Protein AF-A0A7S4FLF6-F1 (afdb_monomer)

Organism: NCBI:txid73025

InterPro domains:
  IPR006153 Cation/H+ exchanger, transmembrane domain [PF00999] (18-128)
  IPR018422 Cation/H+ exchanger, CPA1 family [PTHR10110] (11-128)

Foldseek 3Di:
DVVVVVVVVVVVVVVVVPDVVCCVPPVVVVVLVVLVVVADPVLCVVCVVVLCCCQPVVLVVQLQVQLVVVVVVCVVVVVPDDDDSVVSSVVSLVVQQDDCVVVLVVCVVVVHDPNVSNSVSSNNSSSD

Radius of gyration: 19.95 Å; Cα contacts (8 Å, |Δi|>4): 88; chains: 1; bounding box: 39×51×46 Å

Nearest PDB structures (foldseek):
  8otw-assembly1_B  TM=8.624E-01  e=2.888E-06  Strongylocentrotus purpuratus
  8pd7-assembly1_A  TM=8.657E-01  e=3.225E-06  Strongylocentrotus purpuratus
  8otx-assembly1_B  TM=8.627E-01  e=4.252E-06  Strongylocentrotus purpuratus
  8otw-assembly1_A  TM=8.252E-01  e=3.052E-06  Strongylocentrotus purpuratus
  8j2m-assembly1_B  TM=8.891E-01  e=2.113E-05  Oryza sativa Japonica Group

Structure (mmCIF, N/CA/C/O backbone):
data_AF-A0A7S4FLF6-F1
#
_entry.id   AF-A0A7S4FLF6-F1
#
loop_
_atom_site.group_PDB
_atom_site.id
_atom_site.type_symbol
_atom_site.label_atom_id
_atom_site.label_alt_id
_atom_site.label_comp_id
_atom_site.label_asym_id
_atom_site.label_entity_id
_atom_site.label_seq_id
_atom_site.pdbx_PDB_ins_code
_atom_site.Cartn_x
_atom_site.Cartn_y
_atom_site.Cartn_z
_atom_site.occupancy
_atom_site.B_iso_or_equiv
_atom_site.auth_seq_id
_atom_site.auth_comp_id
_atom_site.auth_asym_id
_atom_site.auth_atom_id
_atom_site.pdbx_PDB_model_num
ATOM 1 N N . ALA A 1 1 ? 8.306 -40.376 -17.364 1.00 55.12 1 ALA A N 1
ATOM 2 C CA . ALA A 1 1 ? 8.988 -39.119 -16.984 1.00 55.12 1 ALA A CA 1
ATOM 3 C C . ALA A 1 1 ? 8.589 -37.938 -17.880 1.00 55.12 1 ALA A C 1
ATOM 5 O O . ALA A 1 1 ? 8.041 -36.980 -17.362 1.00 55.12 1 ALA A O 1
ATOM 6 N N . ALA A 1 2 ? 8.777 -37.993 -19.208 1.00 54.41 2 ALA A N 1
ATOM 7 C CA . ALA A 1 2 ? 8.429 -36.872 -20.104 1.00 54.41 2 ALA A CA 1
ATOM 8 C C . ALA A 1 2 ? 6.914 -36.569 -20.203 1.00 54.41 2 ALA A C 1
ATOM 10 O O . ALA A 1 2 ? 6.524 -35.409 -20.292 1.00 54.41 2 ALA A O 1
ATOM 11 N N . LEU A 1 3 ? 6.058 -37.597 -20.119 1.00 53.78 3 LEU A N 1
ATOM 12 C CA . LEU A 1 3 ? 4.597 -37.435 -20.177 1.00 53.78 3 LEU A CA 1
ATOM 13 C C . LEU A 1 3 ? 3.994 -36.788 -18.915 1.00 53.78 3 LEU A C 1
ATOM 15 O O . LEU A 1 3 ? 3.046 -36.024 -19.046 1.00 53.78 3 LEU A O 1
ATOM 19 N N . SER A 1 4 ? 4.564 -37.001 -17.718 1.00 56.06 4 SER A N 1
ATOM 20 C CA . SER A 1 4 ? 4.052 -36.332 -16.503 1.00 56.06 4 SER A CA 1
ATOM 21 C C . SER A 1 4 ? 4.419 -34.844 -16.482 1.00 56.06 4 SER A C 1
ATOM 23 O O . SER A 1 4 ? 3.620 -34.020 -16.053 1.00 56.06 4 SER A O 1
ATOM 25 N N . LYS A 1 5 ? 5.581 -34.486 -17.048 1.00 57.91 5 LYS A N 1
ATOM 26 C CA . LYS A 1 5 ? 6.014 -33.093 -17.231 1.00 57.91 5 LYS A CA 1
ATOM 27 C C . LYS A 1 5 ? 5.108 -32.330 -18.207 1.00 57.91 5 LYS A C 1
ATOM 29 O O . LYS A 1 5 ? 4.862 -31.148 -18.016 1.00 57.91 5 LYS A O 1
ATOM 34 N N . SER A 1 6 ? 4.578 -33.007 -19.232 1.00 60.50 6 SER A N 1
ATOM 35 C CA . SER A 1 6 ? 3.618 -32.422 -20.182 1.00 60.50 6 SER A CA 1
ATOM 36 C C . SER A 1 6 ? 2.247 -32.152 -19.559 1.00 60.50 6 SER A C 1
ATOM 38 O O . SER A 1 6 ? 1.604 -31.185 -19.963 1.00 60.50 6 SER A O 1
ATOM 40 N N . GLU A 1 7 ? 1.775 -32.989 -18.633 1.00 62.75 7 GLU A N 1
ATOM 41 C CA . GLU A 1 7 ? 0.523 -32.727 -17.914 1.00 62.75 7 GLU A CA 1
ATOM 42 C C . GLU A 1 7 ? 0.675 -31.610 -16.883 1.00 62.75 7 GLU A C 1
ATOM 44 O O . GLU A 1 7 ? -0.213 -30.767 -16.787 1.00 62.75 7 GLU A O 1
ATOM 49 N N . GLU A 1 8 ? 1.801 -31.547 -16.163 1.00 64.38 8 GLU A N 1
ATOM 50 C CA . GLU A 1 8 ? 2.104 -30.410 -15.284 1.00 64.38 8 GLU A CA 1
ATOM 51 C C . GLU A 1 8 ? 2.141 -29.103 -16.070 1.00 64.38 8 GLU A C 1
ATOM 53 O O . GLU A 1 8 ? 1.434 -28.164 -15.717 1.00 64.38 8 GLU A O 1
ATOM 58 N N . VAL A 1 9 ? 2.890 -29.054 -17.178 1.00 64.25 9 VAL A N 1
ATOM 59 C CA . VAL A 1 9 ? 2.962 -27.857 -18.028 1.00 64.25 9 VAL A CA 1
ATOM 60 C C . VAL A 1 9 ? 1.576 -27.475 -18.540 1.00 64.25 9 VAL A C 1
ATOM 62 O O . VAL A 1 9 ? 1.220 -26.305 -18.461 1.00 64.25 9 VAL A O 1
ATOM 65 N N . LYS A 1 10 ? 0.747 -28.434 -18.977 1.00 64.44 10 LYS A N 1
ATOM 66 C CA . LYS A 1 10 ? -0.639 -28.149 -19.381 1.00 64.44 10 LYS A CA 1
ATOM 67 C C . LYS A 1 10 ? -1.467 -27.571 -18.239 1.00 64.44 10 LYS A C 1
ATOM 69 O O . LYS A 1 10 ? -2.112 -26.559 -18.462 1.00 64.44 10 LYS A O 1
ATOM 74 N N . ARG A 1 11 ? -1.393 -28.126 -17.024 1.00 63.34 11 ARG A N 1
ATOM 75 C CA . ARG A 1 11 ? -2.081 -27.572 -15.842 1.00 63.34 11 ARG A CA 1
ATOM 76 C C . ARG A 1 11 ? -1.638 -26.140 -15.533 1.00 63.34 11 ARG A C 1
ATOM 78 O O . ARG A 1 11 ? -2.491 -25.302 -15.267 1.00 63.34 11 ARG A O 1
ATOM 85 N N . PHE A 1 12 ? -0.340 -25.842 -15.616 1.00 63.06 12 PHE A N 1
ATOM 86 C CA . PHE A 1 12 ? 0.166 -24.473 -15.459 1.00 63.06 12 PHE A CA 1
ATOM 87 C C . PHE A 1 12 ? -0.302 -23.547 -16.590 1.00 63.06 12 PHE A C 1
ATOM 89 O O . PHE A 1 12 ? -0.647 -22.401 -16.324 1.00 63.06 12 PHE A O 1
ATOM 96 N N . THR A 1 13 ? -0.386 -24.051 -17.825 1.00 65.44 13 THR A N 1
ATOM 97 C CA . THR A 1 13 ? -0.846 -23.265 -18.983 1.00 65.44 13 THR A CA 1
ATOM 98 C C . THR A 1 13 ? -2.345 -22.952 -18.887 1.00 65.44 13 THR A C 1
ATOM 100 O O . THR A 1 13 ? -2.759 -21.838 -19.191 1.00 65.44 13 THR A O 1
ATOM 103 N N . THR A 1 14 ? -3.159 -23.885 -18.382 1.00 64.31 14 THR A N 1
ATOM 104 C CA . THR A 1 14 ? -4.597 -23.663 -18.147 1.00 64.31 14 THR A CA 1
ATOM 105 C C . THR A 1 14 ? -4.849 -22.630 -17.044 1.00 64.31 14 THR A C 1
ATOM 107 O O . THR A 1 14 ? -5.820 -21.889 -17.124 1.00 64.31 14 THR A O 1
ATOM 110 N N . LEU A 1 15 ? -3.973 -22.528 -16.034 1.00 62.44 15 LEU A N 1
ATOM 111 C CA . LEU A 1 15 ? -4.065 -21.474 -15.012 1.00 62.44 15 LEU A CA 1
ATOM 112 C C . LEU A 1 15 ? -3.803 -20.077 -15.596 1.00 62.44 15 LEU A C 1
ATOM 114 O O . LEU A 1 15 ? -4.465 -19.126 -15.196 1.00 62.44 15 LEU A O 1
ATOM 118 N N . THR A 1 16 ? -2.887 -19.950 -16.561 1.00 66.00 16 THR A N 1
ATOM 119 C CA . THR A 1 16 ? -2.641 -18.688 -17.287 1.00 66.00 16 THR A CA 1
ATOM 120 C C . THR A 1 16 ? -3.752 -18.297 -18.265 1.00 66.00 16 THR A C 1
ATOM 122 O O . THR A 1 16 ? -3.792 -17.148 -18.690 1.00 66.00 16 THR A O 1
ATOM 125 N N . GLU A 1 17 ? -4.648 -19.220 -18.624 1.00 71.06 17 GLU A N 1
ATOM 126 C CA . GLU A 1 17 ? -5.818 -18.945 -19.476 1.00 71.06 17 GLU A CA 1
ATOM 127 C C . GLU A 1 17 ? -7.037 -18.451 -18.678 1.00 71.06 17 GLU A C 1
ATOM 129 O O . GLU A 1 17 ? -8.034 -18.038 -19.270 1.00 71.06 17 GLU A O 1
ATOM 134 N N . ILE A 1 18 ? -6.979 -18.485 -17.341 1.00 77.31 18 ILE A N 1
ATOM 135 C CA . ILE A 1 18 ? -8.037 -17.933 -16.491 1.00 77.31 18 ILE A CA 1
ATOM 136 C C . ILE A 1 18 ? -8.010 -16.411 -16.614 1.00 77.31 18 ILE A C 1
ATOM 138 O O . ILE A 1 18 ? -6.979 -15.783 -16.382 1.00 77.31 18 ILE A O 1
ATOM 142 N N . ASP A 1 19 ? -9.161 -15.824 -16.944 1.00 79.94 19 ASP A N 1
ATOM 143 C CA . ASP A 1 19 ? -9.307 -14.375 -17.051 1.00 79.94 19 ASP A CA 1
ATOM 144 C C . ASP A 1 19 ? -8.992 -13.702 -15.693 1.00 79.94 19 ASP A C 1
ATOM 146 O O . ASP A 1 19 ? -9.715 -13.929 -14.711 1.00 79.94 19 ASP A O 1
ATOM 150 N N . PRO A 1 20 ? -7.943 -12.857 -15.612 1.00 75.81 20 PRO A N 1
ATOM 151 C CA . PRO A 1 20 ? -7.586 -12.138 -14.391 1.00 75.81 20 PRO A CA 1
ATOM 152 C C . PRO A 1 20 ? -8.726 -11.257 -13.870 1.00 75.81 20 PRO A C 1
ATOM 154 O O . PRO A 1 20 ? -8.837 -11.036 -12.664 1.00 75.81 20 PRO A O 1
ATOM 157 N N . HIS A 1 21 ? -9.614 -10.789 -14.753 1.00 81.00 21 HIS A N 1
ATOM 158 C CA . HIS A 1 21 ? -10.746 -9.954 -14.374 1.00 81.00 21 HIS A CA 1
ATOM 159 C C . HIS A 1 21 ? -11.737 -10.683 -13.471 1.00 81.00 21 HIS A C 1
ATOM 161 O O . HIS A 1 21 ? -12.402 -10.023 -12.675 1.00 81.00 21 HIS A O 1
ATOM 167 N N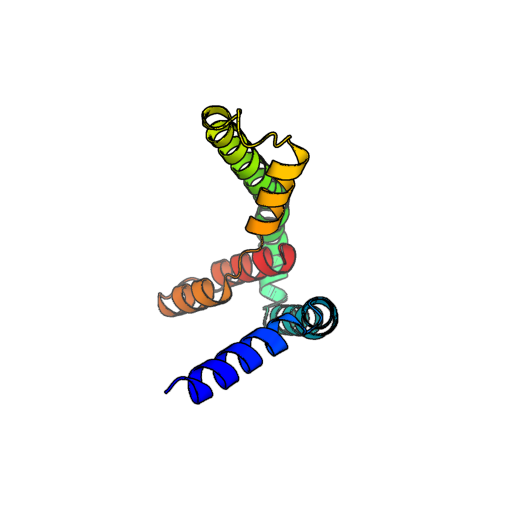 . ILE A 1 22 ? -11.811 -12.017 -13.527 1.00 82.19 22 ILE A N 1
ATOM 168 C CA . ILE A 1 22 ? -12.662 -12.808 -12.628 1.00 82.19 22 ILE A CA 1
ATOM 169 C C . ILE A 1 22 ? -12.190 -12.643 -11.177 1.00 82.19 22 ILE A C 1
ATOM 171 O O . ILE A 1 22 ? -13.017 -12.488 -10.277 1.00 82.19 22 ILE A O 1
ATOM 175 N N . PHE A 1 23 ? -10.873 -12.596 -10.944 1.00 80.25 23 PHE A N 1
ATOM 176 C CA . PHE A 1 23 ? -10.316 -12.341 -9.615 1.00 80.25 23 PHE A CA 1
ATOM 177 C C . PHE A 1 23 ? -10.689 -10.944 -9.117 1.00 80.25 23 PHE A C 1
ATOM 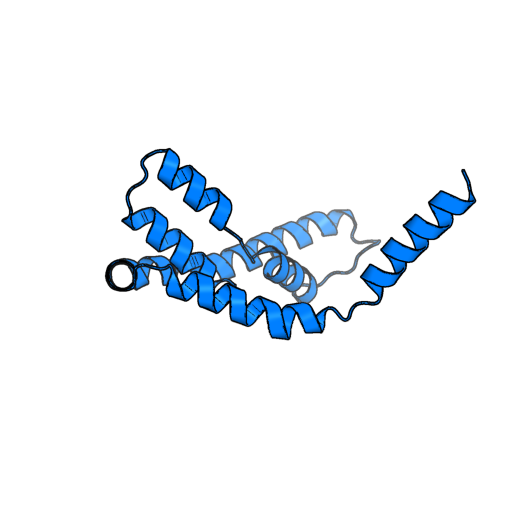179 O O . PHE A 1 23 ? -11.239 -10.802 -8.026 1.00 80.25 23 PHE A O 1
ATOM 186 N N . THR A 1 24 ? -10.500 -9.918 -9.944 1.00 80.38 24 THR A N 1
ATOM 187 C CA . THR A 1 24 ? -10.832 -8.537 -9.570 1.00 80.38 24 THR A CA 1
ATOM 188 C C . THR A 1 24 ? -12.339 -8.302 -9.399 1.00 80.38 24 THR A C 1
ATOM 190 O O . THR A 1 24 ? -12.731 -7.507 -8.558 1.00 80.38 24 THR A O 1
ATOM 193 N N . HIS A 1 25 ? -13.211 -8.975 -10.156 1.00 85.38 25 HIS A N 1
ATOM 194 C CA . HIS A 1 25 ? -14.659 -8.720 -10.095 1.00 85.38 25 HIS A CA 1
ATOM 195 C C . HIS A 1 25 ? -15.393 -9.551 -9.041 1.00 85.38 25 HIS A C 1
ATOM 197 O O . HIS A 1 25 ? -16.454 -9.134 -8.583 1.00 85.38 25 HIS A O 1
ATOM 203 N N . ILE A 1 26 ? -14.871 -10.724 -8.674 1.00 86.31 26 ILE A N 1
ATOM 204 C CA . ILE A 1 26 ? -15.536 -11.627 -7.724 1.00 86.31 26 ILE A CA 1
ATOM 205 C C . ILE A 1 26 ? -14.808 -11.647 -6.385 1.00 86.31 26 ILE A C 1
ATOM 207 O O . ILE A 1 26 ? -15.447 -11.501 -5.347 1.00 86.31 26 ILE A O 1
ATOM 211 N N . PHE A 1 27 ? -13.484 -11.813 -6.385 1.00 83.50 27 PHE A N 1
ATOM 212 C CA . PHE A 1 27 ? -12.732 -11.983 -5.143 1.00 83.50 27 PHE A CA 1
ATOM 213 C C . PHE A 1 27 ? -12.484 -10.649 -4.449 1.00 83.50 27 PHE A C 1
ATOM 215 O O . PHE A 1 27 ? -12.713 -10.564 -3.248 1.00 83.50 27 PHE A O 1
ATOM 222 N N . LEU A 1 28 ? -12.094 -9.603 -5.184 1.00 85.25 28 LEU A N 1
ATOM 223 C CA . LEU A 1 28 ? -11.790 -8.305 -4.573 1.00 85.25 28 LEU A CA 1
ATOM 224 C C . LEU A 1 28 ? -12.984 -7.720 -3.787 1.00 85.25 28 LEU A C 1
ATOM 226 O O . LEU A 1 28 ? -12.791 -7.384 -2.622 1.00 85.25 28 LEU A O 1
ATOM 230 N N . PRO A 1 29 ? -14.233 -7.682 -4.307 1.00 86.19 29 PRO A N 1
ATOM 231 C CA . PRO A 1 29 ? -15.362 -7.170 -3.525 1.00 86.19 29 PRO A CA 1
ATOM 232 C C . PRO A 1 29 ? -15.656 -8.002 -2.273 1.00 86.19 29 PRO A C 1
ATOM 234 O O . PRO A 1 29 ? -16.059 -7.454 -1.249 1.00 86.19 29 PRO A O 1
ATOM 237 N N . VAL A 1 30 ? -15.460 -9.323 -2.345 1.00 88.12 30 VAL A N 1
ATOM 238 C CA . VAL A 1 30 ? -15.678 -10.231 -1.211 1.00 88.12 30 VAL A CA 1
ATOM 239 C C . VAL A 1 30 ? -14.601 -10.041 -0.140 1.00 88.12 30 VAL A C 1
ATOM 241 O O . VAL A 1 30 ? -14.939 -9.999 1.040 1.00 88.12 30 VAL A O 1
ATOM 244 N N . LEU A 1 31 ? -13.336 -9.883 -0.537 1.00 85.75 31 LEU A N 1
ATOM 245 C CA . LEU A 1 31 ? -12.209 -9.646 0.371 1.00 85.75 31 LEU A CA 1
ATOM 246 C C . LEU A 1 31 ? -12.323 -8.282 1.062 1.00 85.75 31 LEU A C 1
ATOM 248 O O . LEU A 1 31 ? -12.250 -8.218 2.287 1.00 85.75 31 LEU A O 1
ATOM 252 N N . ILE A 1 32 ? -12.617 -7.220 0.303 1.00 85.31 32 ILE A N 1
ATOM 253 C CA . ILE A 1 32 ? -12.837 -5.877 0.862 1.00 85.31 32 ILE A CA 1
ATOM 254 C C . ILE A 1 32 ? -14.017 -5.894 1.844 1.00 85.31 32 ILE A C 1
ATOM 256 O O . ILE A 1 32 ? -13.943 -5.296 2.916 1.00 85.31 32 ILE A O 1
ATOM 260 N N . PHE A 1 33 ? -15.108 -6.597 1.516 1.00 87.69 33 PHE A N 1
ATOM 261 C CA . PHE A 1 33 ? -16.254 -6.722 2.419 1.00 87.69 33 PHE A CA 1
ATOM 262 C C . PHE A 1 33 ? -15.900 -7.456 3.718 1.00 87.69 33 PHE A C 1
ATOM 264 O O . PHE A 1 33 ? -16.304 -7.012 4.790 1.00 87.69 33 PHE A O 1
ATOM 271 N N . GLU A 1 34 ? -15.157 -8.560 3.637 1.00 87.12 34 GLU A N 1
ATOM 272 C CA . GLU A 1 34 ? -14.712 -9.320 4.810 1.00 87.12 34 GLU A CA 1
ATOM 273 C C . GLU A 1 34 ? -13.817 -8.467 5.720 1.00 87.12 34 GLU A C 1
ATOM 275 O O . GLU A 1 34 ? -14.075 -8.373 6.923 1.00 87.12 34 GLU A O 1
ATOM 280 N N . SER A 1 35 ? -12.858 -7.748 5.131 1.00 82.06 35 SER A N 1
ATOM 281 C CA . SER A 1 35 ? -11.961 -6.845 5.857 1.00 82.06 35 SER A CA 1
ATOM 282 C C . SER A 1 35 ? -12.729 -5.684 6.498 1.00 82.06 35 SER A C 1
ATOM 284 O O . SER A 1 35 ? -12.536 -5.369 7.671 1.00 82.06 35 SER A O 1
ATOM 286 N N . ALA A 1 36 ? -13.684 -5.084 5.782 1.00 84.44 36 ALA A N 1
ATOM 287 C CA . ALA A 1 36 ? -14.530 -4.024 6.328 1.00 84.44 36 ALA A CA 1
ATOM 288 C C . ALA A 1 36 ? -15.467 -4.526 7.443 1.00 84.44 36 ALA A C 1
ATOM 290 O O . ALA A 1 36 ? -15.796 -3.771 8.360 1.00 84.44 36 ALA A O 1
ATOM 291 N N . PHE A 1 37 ? -15.910 -5.785 7.371 1.00 85.75 37 PHE A N 1
ATOM 292 C CA . PHE A 1 37 ? -16.792 -6.399 8.361 1.00 85.75 37 PHE A CA 1
ATOM 293 C C . PHE A 1 37 ? -16.058 -6.792 9.650 1.00 85.75 37 PHE A C 1
ATOM 295 O O . PHE A 1 37 ? -16.643 -6.709 10.731 1.00 85.75 37 PHE A O 1
ATOM 302 N N . SER A 1 38 ? -14.792 -7.208 9.557 1.00 82.50 38 SER A N 1
ATOM 303 C CA . SER A 1 38 ? -13.969 -7.581 10.716 1.00 82.50 38 SER A CA 1
ATOM 304 C C . SER A 1 38 ? -13.453 -6.375 11.518 1.00 82.50 38 SER A C 1
ATOM 306 O O . SER A 1 38 ? -13.096 -6.517 12.691 1.00 82.50 38 SER A O 1
ATOM 308 N N . LEU A 1 39 ? -13.481 -5.178 10.925 1.00 83.19 39 LEU A N 1
ATOM 309 C CA . LEU A 1 39 ? -12.995 -3.938 11.521 1.00 83.19 39 LEU A CA 1
ATOM 310 C C . LEU A 1 39 ? -13.895 -3.408 12.660 1.00 83.19 39 LEU A C 1
ATOM 312 O O . LEU A 1 39 ? -15.108 -3.232 12.509 1.00 83.19 39 LEU A O 1
ATOM 316 N N . ASP A 1 40 ? -13.299 -3.016 13.795 1.00 85.44 40 ASP A N 1
ATOM 317 C CA . ASP A 1 40 ? -14.032 -2.319 14.865 1.00 85.44 40 ASP A CA 1
ATOM 318 C C . ASP A 1 40 ? -14.347 -0.868 14.461 1.00 85.44 40 ASP A C 1
ATOM 320 O O . ASP A 1 40 ? -13.574 0.068 14.681 1.00 85.44 40 ASP A O 1
ATOM 324 N N . VAL A 1 41 ? -15.553 -0.661 13.929 1.00 84.75 41 VAL A N 1
ATOM 325 C CA . VAL A 1 41 ? -16.061 0.644 13.477 1.00 84.75 41 VAL A CA 1
ATOM 326 C C . VAL A 1 41 ? -16.021 1.719 14.576 1.00 84.75 41 VAL A C 1
ATOM 328 O O . VAL A 1 41 ? -15.899 2.913 14.283 1.00 84.75 41 VAL A O 1
ATOM 331 N N . ARG A 1 42 ? -16.135 1.349 15.860 1.00 87.12 42 ARG A N 1
ATOM 332 C CA . ARG A 1 42 ? -16.129 2.314 16.972 1.00 87.12 42 ARG A CA 1
ATOM 333 C C . ARG A 1 42 ? -14.722 2.818 17.257 1.00 87.12 42 ARG A C 1
ATOM 335 O O . ARG A 1 42 ? -14.568 4.002 17.572 1.00 87.12 42 ARG A O 1
ATOM 342 N N . LEU A 1 43 ? -13.723 1.945 17.167 1.00 85.06 43 LEU A N 1
ATOM 343 C CA . LEU A 1 43 ? -12.318 2.331 17.253 1.00 85.06 43 LEU A CA 1
ATOM 344 C C . LEU A 1 43 ? -11.875 3.053 15.983 1.00 85.06 43 LEU A C 1
ATOM 346 O O . LEU A 1 43 ? -11.284 4.125 16.113 1.00 85.06 43 LEU A O 1
ATOM 350 N N . LEU A 1 44 ? -12.259 2.565 14.796 1.00 85.06 44 LEU A N 1
ATOM 351 C CA . LEU A 1 44 ? -11.949 3.212 13.520 1.00 85.06 44 LEU A CA 1
ATOM 352 C C . LEU A 1 44 ? -12.409 4.667 13.537 1.00 85.06 44 LEU A C 1
ATOM 354 O O . LEU A 1 44 ? -11.610 5.552 13.279 1.00 85.06 44 LEU A O 1
ATOM 358 N N . LYS A 1 45 ? -13.655 4.952 13.936 1.00 87.69 45 LYS A N 1
ATOM 359 C CA . LYS A 1 45 ? -14.159 6.336 14.021 1.00 87.69 45 LYS A CA 1
ATOM 360 C C . LYS A 1 45 ? -13.308 7.256 14.901 1.00 87.69 45 LYS A C 1
ATOM 362 O O . LYS A 1 45 ? -13.270 8.455 14.649 1.00 87.69 45 LYS A O 1
ATOM 367 N N . LYS A 1 46 ? -12.640 6.723 15.930 1.00 88.94 46 LYS A N 1
ATOM 368 C CA . LYS A 1 46 ? -11.746 7.502 16.802 1.00 88.94 46 LYS A CA 1
ATOM 369 C C . LYS A 1 46 ? -10.370 7.739 16.180 1.00 88.94 46 LYS A C 1
ATOM 371 O O . LYS A 1 46 ? -9.748 8.739 16.513 1.00 88.94 46 LYS A O 1
ATOM 376 N N . VAL A 1 47 ? -9.902 6.831 15.325 1.00 87.25 47 VAL A N 1
ATOM 377 C CA . VAL A 1 47 ? -8.578 6.888 14.676 1.00 87.25 47 VAL A CA 1
ATOM 378 C C . VAL A 1 47 ? -8.648 7.190 13.180 1.00 87.25 47 VAL A C 1
ATOM 380 O O . VAL A 1 47 ? -7.644 7.140 12.484 1.00 87.25 47 VAL A O 1
ATOM 383 N N . PHE A 1 48 ? -9.830 7.529 12.675 1.00 87.25 48 PHE A N 1
ATOM 384 C CA . PHE A 1 48 ? -10.106 7.693 11.251 1.00 87.25 48 PHE A CA 1
ATOM 385 C C . PHE A 1 48 ? -9.230 8.767 10.603 1.00 87.25 48 PHE A C 1
ATOM 387 O O . PHE A 1 48 ? -8.806 8.620 9.464 1.00 87.25 48 PHE A O 1
ATOM 394 N N . GLN A 1 49 ? -8.926 9.831 11.350 1.00 89.31 49 GLN A N 1
ATOM 395 C CA . GLN A 1 49 ? -8.007 10.877 10.902 1.00 89.31 49 GLN A CA 1
ATOM 396 C C . GLN A 1 49 ? -6.587 10.337 10.706 1.00 89.31 49 GLN A C 1
ATOM 398 O O . GLN A 1 49 ? -5.965 10.648 9.696 1.00 89.31 49 GLN A O 1
ATOM 403 N N . ASP A 1 50 ? -6.109 9.504 11.635 1.00 88.31 50 ASP A N 1
ATOM 404 C CA . ASP A 1 50 ? -4.787 8.877 11.559 1.00 88.31 50 ASP A CA 1
ATOM 405 C C . ASP A 1 50 ? -4.731 7.906 10.364 1.00 88.31 50 ASP A C 1
ATOM 407 O O . ASP A 1 50 ? -3.785 7.942 9.581 1.00 88.31 50 ASP A O 1
ATOM 411 N N . ALA A 1 51 ? -5.783 7.100 10.174 1.00 87.38 51 ALA A N 1
ATOM 412 C CA . ALA A 1 51 ? -5.897 6.165 9.053 1.00 87.38 51 ALA A CA 1
ATOM 413 C C . ALA A 1 51 ? -5.920 6.883 7.690 1.00 87.38 51 ALA A C 1
ATOM 415 O O . ALA A 1 51 ? -5.168 6.514 6.796 1.00 87.38 51 ALA A O 1
ATOM 416 N N . ILE A 1 52 ? -6.706 7.958 7.538 1.00 88.12 52 ILE A N 1
ATOM 417 C CA . ILE A 1 52 ? -6.735 8.764 6.302 1.00 88.12 52 ILE A CA 1
ATOM 418 C C . ILE A 1 52 ? -5.387 9.430 6.032 1.00 88.12 52 ILE A C 1
ATOM 420 O O . ILE A 1 52 ? -4.965 9.521 4.879 1.00 88.12 52 ILE A O 1
ATOM 424 N N . LEU A 1 53 ? -4.718 9.932 7.072 1.00 89.94 53 LEU A N 1
ATOM 425 C CA . LEU A 1 53 ? -3.422 10.584 6.917 1.00 89.94 53 LEU A CA 1
ATOM 426 C C . LEU A 1 53 ? -2.360 9.598 6.411 1.00 89.94 53 LEU A C 1
ATOM 428 O O . LEU A 1 53 ? -1.469 9.988 5.665 1.00 89.94 53 LEU A O 1
ATOM 432 N N . LEU A 1 54 ? -2.451 8.322 6.769 1.00 85.88 54 LEU A N 1
ATOM 433 C CA . LEU A 1 54 ? -1.558 7.308 6.215 1.00 85.88 54 LEU A CA 1
ATOM 434 C C . LEU A 1 54 ? -2.002 6.882 4.808 1.00 85.88 54 LEU A C 1
ATOM 436 O O . LEU A 1 54 ? -1.193 6.911 3.883 1.00 85.88 54 LEU A O 1
ATOM 440 N N . ALA A 1 55 ? -3.292 6.610 4.620 1.00 86.25 55 ALA A N 1
ATOM 441 C CA . ALA A 1 55 ? -3.826 6.093 3.363 1.00 86.25 55 ALA A CA 1
ATOM 442 C C . ALA A 1 55 ? -3.794 7.092 2.196 1.00 86.25 55 ALA A C 1
ATOM 444 O O . ALA A 1 55 ? -3.746 6.678 1.047 1.00 86.25 55 ALA A O 1
ATOM 445 N N . VAL A 1 56 ? -3.836 8.408 2.448 1.00 88.75 56 VAL A N 1
ATOM 446 C CA . VAL A 1 56 ? -3.871 9.412 1.368 1.00 88.75 56 VAL A CA 1
ATOM 447 C C . VAL A 1 56 ? -2.495 10.047 1.140 1.00 88.75 56 VAL A C 1
ATOM 449 O O . VAL A 1 56 ? -1.856 9.733 0.135 1.00 88.75 56 VAL A O 1
ATOM 452 N N . PRO A 1 57 ? -1.975 10.936 2.011 1.00 91.44 57 PRO A N 1
ATOM 453 C CA . PRO A 1 57 ? -0.674 11.539 1.753 1.00 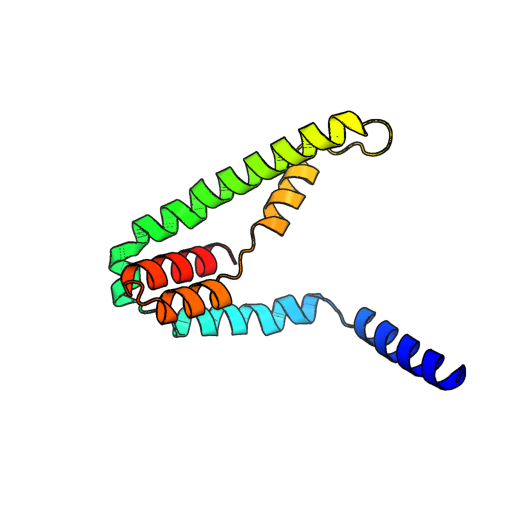91.44 57 PRO A CA 1
ATOM 454 C C . PRO A 1 57 ? 0.484 10.554 1.946 1.00 91.44 57 PRO A C 1
ATOM 456 O O . PRO A 1 57 ? 1.493 10.708 1.260 1.00 91.44 57 PRO A O 1
ATOM 459 N N . GLY A 1 58 ? 0.354 9.542 2.812 1.00 89.94 58 GLY A N 1
ATOM 460 C CA . GLY A 1 58 ? 1.355 8.477 2.932 1.00 89.94 58 GLY A CA 1
ATOM 461 C C . GLY A 1 58 ? 1.477 7.654 1.647 1.00 89.94 58 GLY A C 1
ATOM 462 O O . GLY A 1 58 ? 2.581 7.509 1.126 1.00 89.94 58 GLY A O 1
ATOM 463 N N . LEU A 1 59 ? 0.345 7.234 1.075 1.00 90.12 59 LEU A N 1
ATOM 464 C CA . LEU A 1 59 ? 0.274 6.553 -0.223 1.00 90.12 59 LEU A CA 1
ATOM 465 C C . LEU A 1 59 ? 0.885 7.386 -1.356 1.00 90.12 59 LEU A C 1
ATOM 467 O O . LEU A 1 59 ? 1.747 6.914 -2.095 1.00 90.12 59 LEU A O 1
ATOM 471 N N . LEU A 1 60 ? 0.490 8.657 -1.478 1.00 92.00 60 LEU A N 1
ATOM 472 C CA . LEU A 1 60 ? 1.051 9.543 -2.500 1.00 92.00 60 LEU A CA 1
ATOM 473 C C . LEU A 1 60 ? 2.567 9.679 -2.340 1.00 92.00 60 LEU A C 1
ATOM 475 O O . LEU A 1 60 ? 3.302 9.553 -3.320 1.00 92.00 60 LEU A O 1
ATOM 479 N N . LEU A 1 61 ? 3.045 9.898 -1.112 1.00 93.56 61 LEU A N 1
ATOM 480 C CA . LEU A 1 61 ? 4.472 9.985 -0.821 1.00 93.56 61 LEU A CA 1
ATOM 481 C C . LEU A 1 61 ? 5.199 8.695 -1.218 1.00 93.56 61 LEU A C 1
ATOM 483 O O . LEU A 1 61 ? 6.239 8.775 -1.868 1.00 93.56 61 LEU A O 1
ATOM 487 N N . GLN A 1 62 ? 4.642 7.529 -0.891 1.00 91.50 62 GLN A N 1
ATOM 488 C CA . GLN A 1 62 ? 5.191 6.228 -1.268 1.00 91.50 62 GLN A CA 1
ATOM 489 C C . GLN A 1 62 ? 5.307 6.086 -2.790 1.00 91.50 62 GLN A C 1
ATOM 491 O O . GLN A 1 62 ? 6.375 5.728 -3.289 1.00 91.50 62 GLN A O 1
ATOM 496 N N . ILE A 1 63 ? 4.256 6.434 -3.540 1.00 93.44 63 ILE A N 1
ATOM 497 C CA . ILE A 1 63 ? 4.254 6.381 -5.009 1.00 93.44 63 ILE A CA 1
ATOM 498 C C . ILE A 1 63 ? 5.330 7.307 -5.586 1.00 93.44 63 ILE A C 1
ATOM 500 O O . ILE A 1 63 ? 6.110 6.885 -6.440 1.00 93.44 63 ILE A O 1
ATOM 504 N N . PHE A 1 64 ? 5.411 8.557 -5.116 1.00 94.06 64 PHE A N 1
ATOM 505 C CA . PHE A 1 64 ? 6.405 9.520 -5.598 1.00 94.06 64 PHE A CA 1
ATOM 506 C C . PHE A 1 64 ? 7.838 9.100 -5.261 1.00 94.06 64 PHE A C 1
ATOM 508 O O . PHE A 1 64 ? 8.724 9.223 -6.110 1.00 94.06 64 PHE A O 1
ATOM 515 N N . LEU A 1 65 ? 8.077 8.600 -4.046 1.00 94.12 65 LEU A N 1
ATOM 516 C CA . LEU A 1 65 ? 9.392 8.122 -3.626 1.00 94.12 65 LEU A CA 1
ATOM 517 C C . LEU A 1 65 ? 9.812 6.892 -4.427 1.00 94.12 65 LEU A C 1
ATOM 519 O O . LEU A 1 65 ? 10.934 6.858 -4.929 1.00 94.12 65 LEU A O 1
ATOM 523 N N . MET A 1 66 ? 8.914 5.919 -4.601 1.00 93.31 66 MET A N 1
ATOM 524 C CA . MET A 1 66 ? 9.185 4.733 -5.409 1.00 93.31 66 MET A CA 1
ATOM 525 C C . MET A 1 66 ? 9.487 5.127 -6.855 1.00 93.31 66 MET A C 1
ATOM 527 O O . MET A 1 66 ? 10.532 4.753 -7.378 1.00 93.31 66 MET A O 1
ATOM 531 N N . ALA A 1 67 ? 8.647 5.966 -7.468 1.00 92.81 67 ALA A N 1
ATOM 532 C CA . ALA A 1 67 ? 8.859 6.452 -8.827 1.00 92.81 67 ALA A CA 1
ATOM 533 C C . ALA A 1 67 ? 10.204 7.181 -8.979 1.00 92.81 67 ALA A C 1
ATOM 535 O O . ALA A 1 67 ? 10.952 6.917 -9.922 1.00 92.81 67 ALA A O 1
ATOM 536 N N . GLY A 1 68 ? 10.548 8.057 -8.031 1.00 92.06 68 GLY A N 1
ATOM 537 C CA . GLY A 1 68 ? 11.828 8.762 -8.009 1.00 92.06 68 GLY A CA 1
ATOM 538 C C . GLY A 1 68 ? 13.019 7.806 -7.912 1.00 92.06 68 GLY A C 1
ATOM 539 O O . GLY A 1 68 ? 13.956 7.909 -8.704 1.00 92.06 68 GLY A O 1
ATOM 540 N N . CYS A 1 69 ? 12.966 6.833 -7.000 1.00 91.88 69 CYS A N 1
ATOM 541 C CA . CYS A 1 69 ? 13.986 5.792 -6.859 1.00 91.88 69 CYS A CA 1
ATOM 542 C C . CYS A 1 69 ? 14.131 4.953 -8.135 1.00 91.88 69 CYS A C 1
ATOM 544 O O . CYS A 1 69 ? 15.250 4.716 -8.592 1.00 91.88 69 CYS A O 1
ATOM 546 N N . THR A 1 70 ? 13.016 4.548 -8.743 1.00 90.88 70 THR A N 1
ATOM 547 C CA . THR A 1 70 ? 12.991 3.780 -9.990 1.00 90.88 70 THR A CA 1
ATOM 548 C C . THR A 1 70 ? 13.615 4.564 -11.142 1.00 90.88 70 THR A C 1
ATOM 550 O O . THR A 1 70 ? 14.460 4.023 -11.853 1.00 90.88 70 THR A O 1
ATOM 553 N N . LEU A 1 71 ? 13.277 5.845 -11.309 1.00 89.88 71 LEU A N 1
ATOM 554 C CA . LEU A 1 71 ? 13.862 6.694 -12.353 1.00 89.88 71 LEU A CA 1
ATOM 555 C C . LEU A 1 71 ? 15.359 6.944 -12.131 1.00 89.88 71 LEU A C 1
ATOM 557 O O . LEU A 1 71 ? 16.138 6.909 -13.087 1.00 89.88 71 LEU A O 1
ATOM 561 N N . LEU A 1 72 ? 15.785 7.160 -10.883 1.00 89.00 72 LEU A N 1
ATOM 562 C CA . LEU A 1 72 ? 17.204 7.292 -10.541 1.00 89.00 72 LEU A CA 1
ATOM 563 C C . LEU A 1 72 ? 17.976 6.010 -10.865 1.00 89.00 72 LEU A C 1
ATOM 565 O O . LEU A 1 72 ? 19.036 6.072 -11.486 1.00 89.00 72 LEU A O 1
ATOM 569 N N . PHE A 1 73 ? 17.425 4.850 -10.511 1.00 87.81 73 PHE A N 1
ATOM 570 C CA . PHE A 1 73 ? 18.022 3.553 -10.819 1.00 87.81 73 PHE A CA 1
ATOM 571 C C . PHE A 1 73 ? 18.104 3.302 -12.332 1.00 87.81 73 PHE A C 1
ATOM 573 O O . PHE A 1 73 ? 19.157 2.939 -12.856 1.00 87.81 73 PHE A O 1
ATOM 580 N N . LEU A 1 74 ? 17.017 3.570 -13.057 1.00 87.12 74 LEU A N 1
ATOM 581 C CA . LEU A 1 74 ? 16.944 3.403 -14.510 1.00 87.12 74 LEU A CA 1
ATOM 582 C C . LEU A 1 74 ? 17.816 4.403 -15.271 1.00 87.12 74 LEU A C 1
ATOM 584 O O . LEU A 1 74 ? 18.184 4.135 -16.411 1.00 87.12 74 LEU A O 1
ATOM 588 N N . THR A 1 75 ? 18.224 5.513 -14.652 1.00 81.69 75 THR A N 1
ATOM 589 C CA . THR A 1 75 ? 19.181 6.443 -15.269 1.00 81.69 75 THR A CA 1
ATOM 590 C C . THR A 1 75 ? 20.525 5.764 -15.559 1.00 81.69 75 THR A C 1
ATOM 592 O O . THR A 1 75 ? 21.169 6.106 -16.548 1.00 81.69 75 THR A O 1
ATOM 595 N N . TYR A 1 76 ? 20.918 4.755 -14.771 1.00 78.50 76 TYR A N 1
ATOM 596 C CA . TYR A 1 76 ? 22.123 3.953 -15.024 1.00 78.50 76 TYR A CA 1
ATOM 597 C C . TYR A 1 76 ? 21.964 2.970 -16.202 1.00 78.50 76 TYR A C 1
ATOM 599 O O . TYR A 1 76 ? 22.949 2.585 -16.823 1.00 78.50 76 TYR A O 1
ATOM 607 N N . TYR A 1 77 ? 20.725 2.609 -16.552 1.00 78.75 77 TYR A N 1
ATOM 608 C CA . TYR A 1 77 ? 20.373 1.665 -17.624 1.00 78.75 77 TYR A CA 1
ATOM 609 C C . TYR A 1 77 ? 19.593 2.337 -18.767 1.00 78.75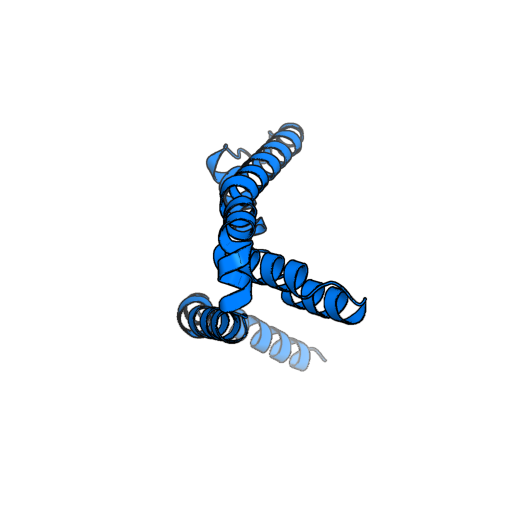 77 TYR A C 1
ATOM 611 O O . TYR A 1 77 ? 18.837 1.682 -19.491 1.00 78.75 77 TYR A O 1
ATOM 619 N N . ARG A 1 78 ? 19.773 3.656 -18.929 1.00 67.06 78 ARG A N 1
ATOM 620 C CA . ARG A 1 78 ? 18.973 4.510 -19.820 1.00 67.06 78 ARG A CA 1
ATOM 621 C C . ARG A 1 78 ? 18.932 4.015 -21.268 1.00 67.06 78 ARG A C 1
ATOM 623 O O . ARG A 1 78 ? 17.926 4.227 -21.935 1.00 67.06 78 ARG A O 1
ATOM 630 N N . ASP A 1 79 ? 19.985 3.355 -21.740 1.00 71.12 79 ASP A N 1
ATOM 631 C CA . ASP A 1 79 ? 20.080 2.872 -23.122 1.00 71.12 79 ASP A CA 1
ATOM 632 C C . ASP A 1 79 ? 19.163 1.671 -23.422 1.00 71.12 79 ASP A C 1
ATOM 634 O O . ASP A 1 79 ? 18.962 1.335 -24.587 1.00 71.12 79 ASP A O 1
ATOM 638 N N . GLN A 1 80 ? 18.597 1.019 -22.397 1.00 73.00 80 GLN A N 1
ATOM 639 C CA . GLN A 1 80 ? 17.710 -0.143 -22.560 1.00 73.00 80 GLN A CA 1
ATOM 640 C C . GLN A 1 80 ? 16.255 0.128 -22.165 1.00 73.00 80 GLN A C 1
ATOM 642 O O . GLN A 1 80 ? 15.352 -0.509 -22.703 1.00 73.00 80 GLN A O 1
ATOM 647 N N . PHE A 1 81 ? 16.012 1.071 -21.251 1.00 73.62 81 PHE A N 1
ATOM 648 C CA . PHE A 1 81 ? 14.673 1.371 -20.743 1.00 73.62 81 PHE A CA 1
ATOM 649 C C . PHE A 1 81 ? 14.424 2.881 -20.695 1.00 73.62 81 PHE A C 1
ATOM 651 O O . PHE A 1 81 ? 15.047 3.614 -19.928 1.00 73.62 81 PHE A O 1
ATOM 658 N N . HIS A 1 82 ? 13.459 3.342 -21.492 1.00 77.12 82 HIS A N 1
ATOM 659 C CA . HIS A 1 82 ? 13.003 4.732 -21.516 1.00 77.12 82 HIS A CA 1
ATOM 660 C C . HIS A 1 82 ? 11.679 4.870 -20.765 1.00 77.12 82 HIS A C 1
ATOM 662 O O . HIS A 1 82 ? 10.624 5.019 -21.374 1.00 77.12 82 HIS A O 1
ATOM 668 N N . TRP A 1 83 ? 11.730 4.781 -19.439 1.00 85.00 83 TRP A N 1
ATOM 669 C CA . TRP A 1 83 ? 10.561 5.053 -18.601 1.00 85.00 83 TRP A CA 1
ATOM 670 C C . TRP A 1 83 ? 10.453 6.546 -18.307 1.00 85.00 83 TRP A C 1
ATOM 672 O O . TRP A 1 83 ? 11.446 7.198 -17.974 1.00 85.00 83 TRP A O 1
ATOM 682 N N . GLN A 1 84 ? 9.245 7.085 -18.432 1.00 87.19 84 GLN A N 1
ATOM 683 C CA . GLN A 1 84 ? 8.899 8.426 -17.990 1.00 87.19 84 GLN A CA 1
ATOM 684 C C . GLN A 1 84 ? 8.311 8.358 -16.572 1.00 87.19 84 GLN A C 1
ATOM 686 O O . GLN A 1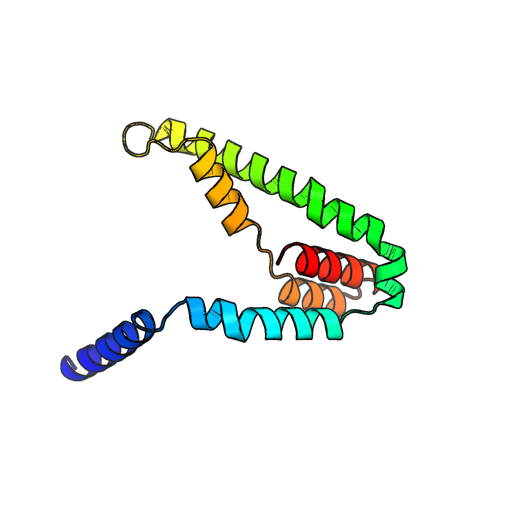 84 ? 8.223 7.304 -15.936 1.00 87.19 84 GLN A O 1
ATOM 691 N N . TRP A 1 85 ? 7.907 9.516 -16.050 1.00 88.06 85 TRP A N 1
ATOM 692 C CA . TRP A 1 85 ? 7.257 9.596 -14.742 1.00 88.06 85 TRP A CA 1
ATOM 693 C C . TRP A 1 85 ? 5.972 8.769 -14.669 1.00 88.06 85 TRP A C 1
ATOM 695 O O . TRP A 1 85 ? 5.698 8.198 -13.620 1.00 88.06 85 TRP A O 1
ATOM 705 N N . GLY A 1 86 ? 5.218 8.648 -15.766 1.00 90.44 86 GLY A N 1
ATOM 706 C CA . GLY A 1 86 ? 3.975 7.876 -15.791 1.00 90.44 86 GLY A CA 1
ATOM 707 C C . GLY A 1 86 ? 4.188 6.395 -15.470 1.00 90.44 86 GLY A C 1
ATOM 708 O O . GLY A 1 86 ? 3.514 5.853 -14.601 1.00 90.44 86 GLY A O 1
ATOM 709 N N . GLU A 1 87 ? 5.162 5.751 -16.112 1.00 90.75 87 GLU A N 1
ATOM 710 C CA . GLU A 1 87 ? 5.472 4.331 -15.921 1.00 90.75 87 GLU A CA 1
ATOM 711 C C . GLU A 1 87 ? 6.077 4.067 -14.538 1.00 90.75 87 GLU A C 1
ATOM 713 O O . GLU A 1 87 ? 5.731 3.088 -13.877 1.00 90.75 87 GLU A O 1
ATOM 718 N N . ALA A 1 88 ? 6.939 4.967 -14.061 1.00 90.12 88 ALA A N 1
ATOM 719 C CA . ALA A 1 88 ? 7.531 4.856 -12.732 1.00 90.12 88 ALA A CA 1
ATOM 720 C C . ALA A 1 88 ? 6.493 5.053 -11.611 1.00 90.12 88 ALA A C 1
ATOM 722 O O . ALA A 1 88 ? 6.529 4.349 -10.603 1.00 90.12 88 ALA A O 1
ATOM 723 N N . MET A 1 89 ? 5.537 5.969 -11.792 1.00 91.88 89 MET A N 1
ATOM 724 C CA . MET A 1 89 ? 4.423 6.157 -10.858 1.00 91.88 89 MET A CA 1
ATOM 725 C C . MET A 1 89 ? 3.421 5.010 -10.928 1.00 91.88 89 MET A C 1
ATOM 727 O O . MET A 1 89 ? 2.906 4.613 -9.890 1.00 91.88 89 MET A O 1
ATOM 731 N N . LEU A 1 90 ? 3.187 4.433 -12.110 1.00 91.75 90 LEU A N 1
ATOM 732 C CA . LEU A 1 90 ? 2.387 3.218 -12.251 1.00 91.75 90 LEU A CA 1
ATOM 733 C C . LEU A 1 90 ? 3.016 2.057 -11.470 1.00 91.75 90 LEU A C 1
ATOM 735 O O . LEU A 1 90 ? 2.309 1.366 -10.743 1.00 91.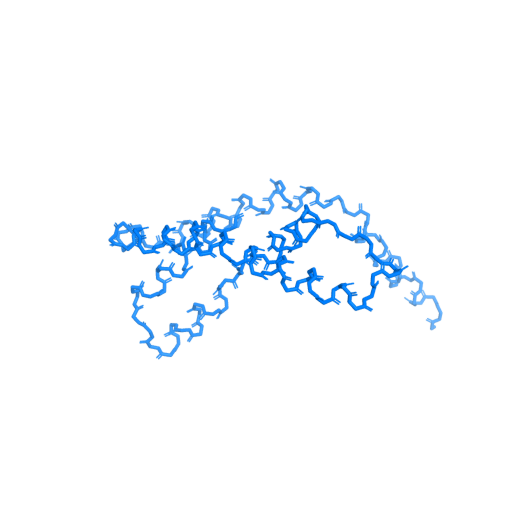75 90 LEU A O 1
ATOM 739 N N . LEU A 1 91 ? 4.340 1.879 -11.562 1.00 91.00 91 LEU A N 1
ATOM 740 C CA . LEU A 1 91 ? 5.055 0.895 -10.747 1.00 91.00 91 LEU A CA 1
ATOM 741 C C . LEU A 1 91 ? 4.884 1.185 -9.250 1.00 91.00 91 LEU A C 1
ATOM 743 O O . LEU A 1 91 ? 4.603 0.270 -8.480 1.00 91.00 91 LEU A O 1
ATOM 747 N N . GLY A 1 92 ? 5.024 2.451 -8.849 1.00 89.62 92 GLY A N 1
ATOM 748 C CA . GLY A 1 92 ? 4.793 2.883 -7.473 1.00 89.62 92 GLY A CA 1
ATOM 749 C C . GLY A 1 92 ? 3.378 2.572 -6.982 1.00 89.62 92 GLY A C 1
ATOM 750 O O . GLY A 1 92 ? 3.231 2.067 -5.878 1.00 89.62 92 GLY A O 1
ATOM 751 N N . ALA A 1 93 ? 2.356 2.815 -7.805 1.00 90.00 93 ALA A N 1
ATOM 752 C CA . ALA A 1 93 ? 0.956 2.555 -7.474 1.00 90.00 93 ALA A CA 1
ATOM 753 C C . ALA A 1 93 ? 0.668 1.055 -7.332 1.00 90.00 93 ALA A C 1
ATOM 755 O O . ALA A 1 93 ? 0.101 0.635 -6.330 1.00 90.00 93 ALA A O 1
ATOM 756 N N . ILE A 1 94 ? 1.122 0.237 -8.288 1.00 88.00 94 ILE A N 1
ATOM 757 C CA . ILE A 1 94 ? 0.969 -1.225 -8.228 1.00 88.00 94 ILE A CA 1
ATOM 758 C C . ILE A 1 94 ? 1.686 -1.794 -6.997 1.00 88.00 94 ILE A C 1
ATOM 760 O O . ILE A 1 94 ? 1.160 -2.676 -6.328 1.00 88.00 94 ILE A O 1
ATOM 764 N N . GLY A 1 95 ? 2.882 -1.288 -6.688 1.00 85.31 95 GLY A N 1
ATOM 765 C CA . GLY A 1 95 ? 3.665 -1.724 -5.533 1.00 85.31 95 GLY A CA 1
ATOM 766 C C . GLY A 1 95 ? 3.180 -1.178 -4.191 1.00 85.31 95 GLY A C 1
ATOM 767 O O . GLY A 1 95 ? 3.771 -1.522 -3.169 1.00 85.31 95 GLY A O 1
ATOM 768 N N . SER A 1 96 ? 2.162 -0.314 -4.183 1.00 83.69 96 SER A N 1
ATOM 769 C CA . SER A 1 96 ? 1.677 0.295 -2.952 1.00 83.69 96 SER A CA 1
ATOM 770 C C . SER A 1 96 ? 0.554 -0.476 -2.278 1.00 83.69 96 SER A C 1
ATOM 772 O O . SER A 1 96 ? 0.345 -0.232 -1.098 1.00 83.69 96 SER A O 1
ATOM 774 N N . ALA A 1 97 ? -0.134 -1.390 -2.969 1.00 73.81 97 ALA A N 1
ATOM 775 C CA . ALA A 1 97 ? -1.115 -2.267 -2.335 1.00 73.81 97 ALA A CA 1
ATOM 776 C C . ALA A 1 97 ? -0.403 -3.131 -1.278 1.00 73.81 97 ALA A C 1
ATOM 778 O O . ALA A 1 97 ? 0.375 -4.034 -1.603 1.00 73.81 97 ALA A O 1
ATOM 779 N N . THR A 1 98 ? -0.593 -2.785 -0.007 1.00 67.38 98 THR A N 1
ATOM 780 C CA . THR A 1 98 ? 0.015 -3.446 1.146 1.00 67.38 98 THR A CA 1
ATOM 781 C C . THR A 1 98 ? -1.040 -4.308 1.811 1.00 67.38 98 THR A C 1
ATOM 783 O O . THR A 1 98 ? -2.034 -3.790 2.300 1.00 67.38 98 THR A O 1
ATOM 786 N N . ASP A 1 99 ? -0.800 -5.618 1.882 1.00 68.12 99 ASP A N 1
ATOM 787 C CA . ASP A 1 99 ? -1.618 -6.525 2.689 1.00 68.12 99 ASP A CA 1
ATOM 788 C C . ASP A 1 99 ? -1.006 -6.633 4.101 1.00 68.12 99 ASP A C 1
ATOM 790 O O . ASP A 1 99 ? 0.028 -7.293 4.290 1.00 68.12 99 ASP A O 1
ATOM 794 N N . PRO A 1 100 ? -1.579 -5.976 5.125 1.00 66.06 100 PRO A N 1
ATOM 795 C CA . PRO A 1 100 ? -1.059 -6.011 6.472 1.00 66.06 100 PRO A CA 1
ATOM 796 C C . PRO A 1 100 ? -1.633 -7.178 7.271 1.00 66.06 100 PRO A C 1
ATOM 798 O O . PRO A 1 100 ? -1.313 -7.267 8.454 1.00 66.06 100 PRO A O 1
ATOM 801 N N . VAL A 1 101 ? -2.475 -8.057 6.710 1.00 66.44 101 VAL A N 1
ATOM 802 C CA . VAL A 1 101 ? -3.194 -9.089 7.481 1.00 66.44 101 VAL A CA 1
ATOM 803 C C . VAL A 1 101 ? -2.216 -9.936 8.300 1.00 66.44 101 VAL A C 1
ATOM 805 O O . VAL A 1 101 ? -2.410 -10.148 9.502 1.00 66.44 101 VAL A O 1
ATOM 808 N N . ALA A 1 102 ? -1.093 -10.332 7.695 1.00 71.81 102 ALA A N 1
ATOM 809 C CA . ALA A 1 102 ? -0.030 -11.060 8.387 1.00 71.81 102 ALA A CA 1
ATOM 810 C C . ALA A 1 102 ? 0.676 -10.215 9.468 1.00 71.81 102 ALA A C 1
ATOM 812 O O . ALA A 1 102 ? 0.998 -10.715 10.547 1.00 71.81 102 ALA A O 1
ATOM 813 N N . VAL A 1 103 ? 0.902 -8.926 9.203 1.00 75.19 103 VAL A N 1
ATOM 814 C CA . VAL A 1 103 ? 1.575 -8.002 10.131 1.00 75.19 103 VAL A CA 1
ATOM 815 C C . VAL A 1 103 ? 0.689 -7.699 11.340 1.00 75.19 103 VAL A C 1
AT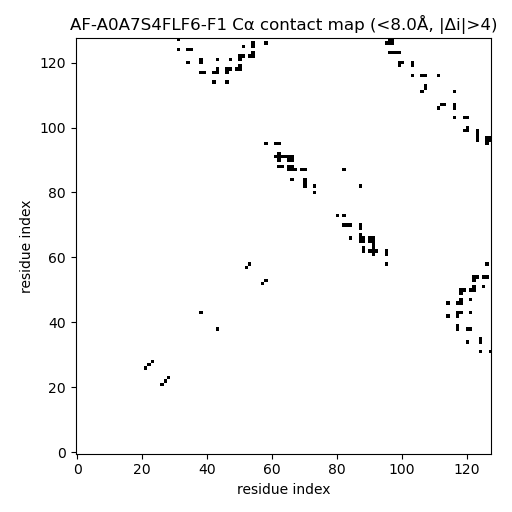OM 817 O O . VAL A 1 103 ? 1.168 -7.683 12.472 1.00 75.19 103 VAL A O 1
ATOM 820 N N . VAL A 1 104 ? -0.612 -7.512 11.127 1.00 76.31 104 VAL A N 1
ATOM 821 C CA . VAL A 1 104 ? -1.595 -7.250 12.179 1.00 76.31 104 VAL A CA 1
ATOM 822 C C . VAL A 1 104 ? -1.746 -8.462 13.096 1.00 76.31 104 VAL A C 1
ATOM 824 O O . VAL A 1 104 ? -1.794 -8.286 14.314 1.00 76.31 104 VAL A O 1
ATOM 827 N N . ALA A 1 105 ? -1.771 -9.680 12.544 1.00 73.69 105 ALA A N 1
ATOM 828 C CA . ALA A 1 105 ? -1.796 -10.907 13.338 1.00 73.69 105 ALA A CA 1
ATOM 829 C C . ALA A 1 105 ? -0.563 -11.008 14.255 1.00 73.69 105 ALA A C 1
ATOM 831 O O . ALA A 1 105 ? -0.703 -11.177 15.466 1.00 73.69 105 ALA A O 1
ATOM 832 N N . LEU A 1 106 ? 0.633 -10.775 13.706 1.00 80.50 106 LEU A N 1
ATOM 833 C CA . LEU A 1 106 ? 1.880 -10.769 14.478 1.00 80.50 106 LEU A CA 1
ATOM 834 C C . LEU A 1 106 ? 1.907 -9.677 15.556 1.00 80.50 106 LEU A C 1
ATOM 836 O O . LEU A 1 106 ? 2.347 -9.916 16.678 1.00 80.50 106 LEU A O 1
ATOM 840 N N . LEU A 1 107 ? 1.432 -8.468 15.248 1.00 79.25 107 LEU A N 1
ATOM 841 C CA . LEU A 1 107 ? 1.376 -7.377 16.222 1.00 79.25 107 LEU A CA 1
ATOM 842 C C . LEU A 1 107 ? 0.402 -7.683 17.367 1.00 79.25 107 LEU A C 1
ATOM 844 O O . LEU A 1 107 ? 0.695 -7.345 18.516 1.00 79.25 107 LEU A O 1
ATOM 848 N N . LYS A 1 108 ? -0.729 -8.339 17.080 1.00 76.25 108 LYS A N 1
ATOM 849 C CA . LYS A 1 108 ? -1.668 -8.814 18.108 1.00 76.25 108 LYS A CA 1
ATOM 850 C C . LYS A 1 108 ? -1.003 -9.860 19.013 1.00 76.25 108 LYS A C 1
ATOM 852 O O . LYS A 1 108 ? -1.090 -9.720 20.232 1.00 76.25 108 LYS A O 1
ATOM 857 N N . ASP A 1 109 ? -0.261 -10.812 18.445 1.00 82.00 109 ASP A N 1
ATOM 858 C CA . ASP A 1 109 ? 0.485 -11.829 19.208 1.00 82.00 109 ASP A CA 1
ATOM 859 C C . ASP A 1 109 ? 1.576 -11.221 20.107 1.00 82.00 109 ASP A C 1
ATOM 861 O O . ASP A 1 109 ? 1.835 -11.708 21.208 1.00 82.00 109 ASP A O 1
ATOM 865 N N . LEU A 1 110 ? 2.183 -10.110 19.679 1.00 84.94 110 LEU A N 1
ATOM 866 C CA . LEU A 1 110 ? 3.190 -9.364 20.442 1.00 84.94 110 LEU A CA 1
ATOM 867 C C . LEU A 1 110 ? 2.595 -8.424 21.511 1.00 84.94 110 LEU A C 1
ATOM 869 O O . LEU A 1 110 ? 3.341 -7.713 22.186 1.00 84.94 110 LEU A O 1
ATOM 873 N N . GLY A 1 111 ? 1.269 -8.405 21.686 1.00 79.12 111 GLY A N 1
ATOM 874 C CA . GLY A 1 111 ? 0.595 -7.585 22.698 1.00 79.12 111 GLY A CA 1
ATOM 875 C C . GLY A 1 111 ? 0.408 -6.117 22.303 1.00 79.12 111 GLY A C 1
ATOM 876 O O . GLY A 1 111 ? 0.305 -5.249 23.174 1.00 79.12 111 GLY A O 1
ATOM 877 N N . CYS A 1 112 ? 0.375 -5.809 21.004 1.00 82.31 112 CYS A N 1
ATOM 878 C CA . CYS A 1 112 ? 0.119 -4.455 20.523 1.00 82.31 112 CYS A CA 1
ATOM 879 C C . CYS A 1 112 ? -1.285 -3.962 20.920 1.00 82.31 112 CYS A C 1
ATOM 881 O O . CYS A 1 112 ? -2.242 -4.731 21.028 1.00 82.31 112 CYS A O 1
ATOM 883 N N . SER A 1 113 ? -1.427 -2.648 21.128 1.00 83.62 113 SER A N 1
ATOM 884 C CA . SER A 1 113 ? -2.718 -2.070 21.508 1.00 83.62 113 SER A CA 1
ATOM 885 C C . SER A 1 113 ? -3.758 -2.230 20.382 1.00 83.62 113 SER A C 1
ATOM 887 O O . SER A 1 113 ? 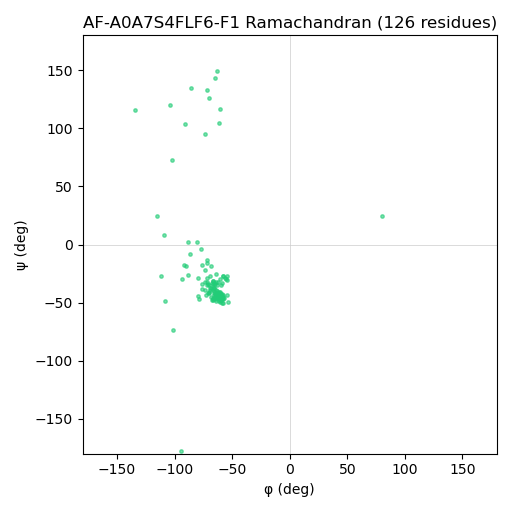-3.419 -2.017 19.213 1.00 83.62 113 SER A O 1
ATOM 889 N N . PRO A 1 114 ? -5.044 -2.476 20.707 1.00 80.81 114 PRO A N 1
ATOM 890 C CA . PRO A 1 114 ? -6.117 -2.573 19.709 1.00 80.81 114 PRO A CA 1
ATOM 891 C C . PRO A 1 114 ? -6.219 -1.345 18.793 1.00 80.81 114 PRO A C 1
ATOM 893 O O . PRO A 1 114 ? -6.642 -1.445 17.644 1.00 80.81 114 PRO A O 1
ATOM 896 N N . ARG A 1 115 ? -5.783 -0.178 19.288 1.00 82.94 115 ARG A N 1
ATOM 897 C CA . ARG A 1 115 ? -5.760 1.080 18.539 1.00 82.94 115 ARG A CA 1
ATOM 898 C C . ARG A 1 115 ? -4.814 1.027 17.337 1.00 82.94 115 ARG A C 1
ATOM 900 O O . ARG A 1 115 ? -5.194 1.482 16.268 1.00 82.94 115 ARG A O 1
ATOM 907 N N . VAL A 1 116 ? -3.608 0.486 17.509 1.00 82.81 116 VAL A N 1
ATOM 908 C CA . VAL A 1 116 ? -2.606 0.400 16.431 1.00 82.81 116 VAL A CA 1
ATOM 909 C C . VAL A 1 116 ? -3.043 -0.616 15.380 1.00 82.81 116 VAL A C 1
ATOM 911 O O . VAL A 1 116 ? -2.974 -0.313 14.196 1.00 82.81 116 VAL A O 1
ATOM 914 N N . GLY A 1 117 ? -3.582 -1.765 15.806 1.00 84.44 117 GLY A N 1
ATOM 915 C CA . GLY A 1 117 ? -4.165 -2.744 14.883 1.00 84.44 117 GLY A CA 1
ATOM 916 C C . GLY A 1 117 ? -5.278 -2.139 14.025 1.00 84.44 117 GLY A C 1
ATOM 917 O O . GLY A 1 117 ? -5.238 -2.266 12.810 1.00 84.44 117 GLY A O 1
ATOM 918 N N . THR A 1 118 ? -6.194 -1.377 14.637 1.00 86.25 118 THR A N 1
ATOM 919 C CA . THR A 1 118 ? -7.300 -0.726 13.906 1.00 86.25 118 THR A CA 1
ATOM 920 C C . THR A 1 118 ? -6.814 0.356 12.929 1.00 86.25 118 THR A C 1
ATOM 922 O O . THR A 1 118 ? -7.437 0.564 11.894 1.00 86.25 118 THR A O 1
ATOM 925 N N . ILE A 1 119 ? -5.721 1.068 13.243 1.00 86.38 119 ILE A N 1
ATOM 926 C CA . ILE A 1 119 ? -5.132 2.056 12.320 1.00 86.38 119 ILE A CA 1
ATOM 927 C C . ILE A 1 119 ? -4.564 1.354 11.087 1.00 86.38 119 ILE A C 1
ATOM 929 O O . ILE A 1 119 ? -4.829 1.803 9.980 1.00 86.38 119 ILE A O 1
ATOM 933 N N . ILE A 1 120 ? -3.814 0.266 11.280 1.00 84.56 120 ILE A N 1
ATOM 934 C CA . ILE A 1 120 ? -3.178 -0.482 10.186 1.00 84.56 120 ILE A CA 1
ATOM 935 C C . ILE A 1 120 ? -4.236 -1.182 9.320 1.00 84.56 120 ILE A C 1
ATOM 937 O O . ILE A 1 120 ? -4.187 -1.084 8.100 1.00 84.56 120 ILE A O 1
ATOM 941 N N . GLU A 1 121 ? -5.228 -1.835 9.937 1.00 85.25 121 GLU A N 1
ATOM 942 C CA . GLU A 1 121 ? -6.357 -2.439 9.211 1.00 85.25 121 GLU A CA 1
ATOM 943 C C . GLU A 1 121 ? -7.147 -1.377 8.426 1.00 85.25 121 GLU A C 1
ATOM 945 O O . GLU A 1 121 ? -7.523 -1.605 7.282 1.00 85.25 121 GLU A O 1
ATOM 950 N N . GLY A 1 122 ? -7.375 -0.198 9.017 1.00 86.62 122 GLY A N 1
ATOM 951 C CA . GLY A 1 122 ? -8.079 0.901 8.357 1.00 86.62 122 GLY A CA 1
ATOM 952 C C . GLY A 1 122 ? -7.279 1.575 7.238 1.00 86.62 122 GLY A C 1
ATOM 953 O O . GLY A 1 122 ? -7.876 2.019 6.265 1.00 86.62 122 GLY A O 1
ATOM 954 N N . GLU A 1 123 ? -5.956 1.671 7.366 1.00 86.44 123 GLU A N 1
ATOM 955 C CA . GLU A 1 123 ? -5.069 2.194 6.321 1.00 86.44 123 GLU A CA 1
ATOM 956 C C . GLU A 1 123 ? -5.036 1.268 5.109 1.00 86.44 123 GLU A C 1
ATOM 958 O O . GLU A 1 123 ? -5.275 1.734 4.000 1.00 86.44 123 GLU A O 1
ATOM 963 N N . SER A 1 124 ? -4.853 -0.035 5.321 1.00 84.88 124 SER A N 1
ATOM 964 C CA . SER A 1 124 ? -4.888 -1.019 4.239 1.00 84.88 124 SER A CA 1
ATOM 965 C C . SER A 1 124 ? -6.247 -1.109 3.555 1.00 84.88 124 SER A C 1
ATOM 967 O O . SER A 1 124 ? -6.291 -1.077 2.334 1.00 84.88 124 SER A O 1
ATOM 969 N N . LEU A 1 125 ? -7.359 -1.086 4.302 1.00 84.56 125 LEU A N 1
ATOM 970 C CA . LEU A 1 125 ? -8.707 -1.035 3.713 1.00 84.56 125 LEU A CA 1
ATOM 971 C C . LEU A 1 125 ? -8.946 0.177 2.802 1.00 84.56 125 LEU A C 1
ATOM 973 O O . LEU A 1 125 ? -9.849 0.143 1.973 1.00 84.56 125 LEU A O 1
ATOM 977 N N . LEU A 1 126 ? -8.231 1.280 3.030 1.00 84.12 126 LEU A N 1
ATOM 978 C CA . LEU A 1 126 ? -8.316 2.484 2.202 1.00 84.12 126 LEU A CA 1
ATOM 979 C C . LEU A 1 126 ? -7.310 2.474 1.043 1.00 84.12 126 LEU A C 1
ATOM 981 O O . LEU A 1 126 ? -7.452 3.283 0.126 1.00 84.12 126 LEU A O 1
ATOM 985 N N . ASN A 1 127 ? -6.281 1.635 1.134 1.00 83.50 127 ASN A N 1
ATOM 986 C CA . ASN A 1 127 ? -5.195 1.515 0.171 1.00 83.50 127 ASN A CA 1
ATOM 987 C C . ASN A 1 127 ? -5.465 0.420 -0.881 1.00 83.50 127 ASN A C 1
ATOM 989 O O . ASN A 1 127 ? -5.013 0.559 -2.018 1.00 83.50 127 ASN A O 1
ATOM 993 N N . ASP A 1 128 ? -6.209 -0.626 -0.504 1.00 81.75 128 ASP A N 1
ATOM 994 C CA . ASP A 1 128 ? -6.752 -1.671 -1.388 1.00 81.75 128 ASP A CA 1
ATOM 995 C C . ASP A 1 128 ? -7.896 -1.156 -2.285 1.00 81.75 128 ASP A C 1
ATOM 997 O O . ASP A 1 128 ? -7.907 -1.515 -3.490 1.00 81.75 128 ASP A O 1
#

Mean predicted aligned error: 9.43 Å

pLDDT: mean 81.31, std 9.85, range [53.78, 94.12]

Secondary structure (DSSP, 8-state):
-HHHHHHHHHHHHHHHTS-HHHIIIIIHHHHHHHHHHHS-HHHHHHHHHHHHHIIIIIHHHHHHHHHHHHHHHHHTTTTT----HHHHHHHHHHTT----HHHHHHHHHTT--HHHHHHHHHHHHHH-

Solvent-accessible surface area (backbone atoms only — not comparable to full-atom values): 7133 Å² total; per-residue (Å²): 113,72,69,59,54,51,51,52,51,47,57,55,52,56,59,70,67,53,64,68,62,55,50,60,70,54,48,46,59,52,51,54,48,51,56,62,66,73,49,59,64,75,58,33,69,75,38,43,68,62,15,48,52,45,33,47,61,44,44,52,49,50,18,54,52,42,15,51,52,48,51,60,58,38,59,80,45,46,93,82,50,88,73,55,70,68,58,28,35,49,52,18,53,68,70,55,58,57,83,50,68,69,56,45,53,52,39,54,76,73,66,52,57,72,67,60,49,42,32,53,56,47,19,32,70,64,51,106

Sequence (128 aa):
AALSKSEEVKRFTTLTEIDPHI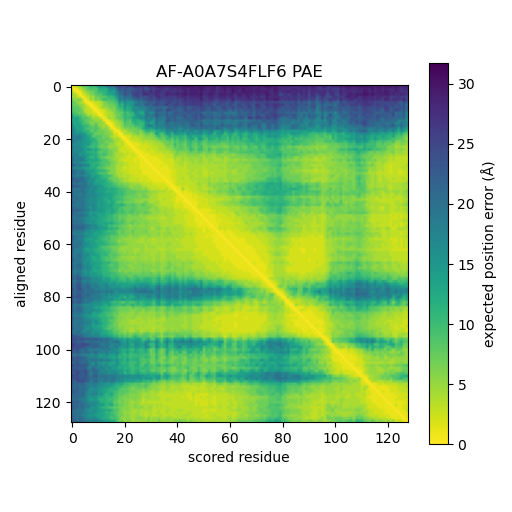FTHIFLPVLIFESAFSLDVRLLKKVFQDAILLAVPGLLLQIFLMAGCTLLFLTYYRDQFHWQWGEAMLLGAIGSATDPVAVVALLKDLGCSPRVGTIIEGESLLND